Protein AF-A0A8T4QM51-F1 (afdb_monomer_lite)

Sequence (136 aa):
MVSYLRKAVSGMAISFIISIAASLVSYLTRIVLARNLTTTEYGLFYAVWTVVIFFLFFRDLGLQEALVKHIAEFKVTDKLQTIKTALVSAFILQIMGSLLLALAFFFLADFLSIHYFKDPRASLLLKIMIFYVIFS

Radius of gyration: 19.65 Å; chains: 1; bounding box: 37×36×51 Å

pLDDT: mean 92.58, std 5.63, range [51.5, 97.62]

Secondary structure (DSSP, 8-state):
---HHHHHHHHHHHHHHHHHHHHHHHHHHHHHHHHHS-HHHHHHHHHHHHHHHHHHHHHSTTHHHHHHHHHHHHHHTT-HHHHHHHHHHHHHHHHHHHHHHHHHHHHHHHHHHHHTS--THHHHHHHHHHHHHHH-

Foldseek 3Di:
DPPPVVVVVVVVVVVVVVVVVVVVVVVVVLVVCVVPDDPLVSVLLVVLVVVLVVLLVVQLVCLVVVLVVVVVVCVVVVNVVVNVVSVVVSVVSSLVSLVVVLVVLLVCLCVCCCPPVVHNVSSVSSNVCSVVSNVD

Structure (mmCIF, N/CA/C/O backbone):
data_AF-A0A8T4QM51-F1
#
_entry.id   AF-A0A8T4QM51-F1
#
loop_
_atom_site.group_PDB
_atom_site.id
_atom_site.type_symbol
_atom_site.label_atom_id
_atom_site.label_alt_id
_atom_site.label_comp_id
_atom_site.label_asym_id
_atom_site.label_entity_id
_atom_site.label_seq_id
_atom_site.pdbx_PDB_ins_code
_atom_site.Cartn_x
_atom_site.Cartn_y
_atom_site.Cartn_z
_atom_site.occupancy
_atom_site.B_iso_or_equiv
_atom_site.auth_seq_id
_atom_site.auth_comp_id
_atom_site.auth_asym_id
_atom_site.auth_atom_id
_atom_site.pdbx_PDB_model_num
ATOM 1 N N . MET A 1 1 ? -20.634 18.034 29.080 1.00 51.50 1 MET A N 1
ATOM 2 C CA . MET A 1 1 ? -20.831 17.234 27.850 1.00 51.50 1 MET A CA 1
ATOM 3 C C . MET A 1 1 ? -19.632 17.439 26.943 1.00 51.50 1 MET A C 1
ATOM 5 O O . MET A 1 1 ? -19.362 18.574 26.572 1.00 51.50 1 MET A O 1
ATOM 9 N N . VAL A 1 2 ? -18.881 16.387 26.614 1.00 60.91 2 VAL A N 1
ATOM 10 C CA . VAL A 1 2 ? -17.880 16.496 25.543 1.00 60.91 2 VAL A CA 1
ATOM 11 C C . VAL A 1 2 ? -18.660 16.698 24.249 1.00 60.91 2 VAL A C 1
ATOM 13 O O . VAL A 1 2 ? -19.473 15.851 23.891 1.00 60.91 2 VAL A O 1
ATOM 16 N N . SER A 1 3 ? -18.473 17.838 23.587 1.00 80.25 3 SER A N 1
ATOM 17 C CA . SER A 1 3 ? -19.128 18.106 22.307 1.00 80.25 3 SER A CA 1
ATOM 18 C C . SER A 1 3 ? -18.682 17.044 21.299 1.00 80.25 3 SER A C 1
ATOM 20 O O . SER A 1 3 ? -17.500 16.982 20.953 1.00 80.25 3 SER A O 1
ATOM 22 N N . TYR A 1 4 ? -19.607 16.184 20.861 1.00 83.00 4 TYR A N 1
ATOM 23 C CA . TYR A 1 4 ? -19.353 15.144 19.856 1.00 83.00 4 TYR A CA 1
ATOM 24 C C . TYR A 1 4 ? -18.707 15.730 18.593 1.00 83.00 4 TYR A C 1
ATOM 26 O O . TYR A 1 4 ? -17.798 15.120 18.031 1.00 83.00 4 TYR A O 1
ATOM 34 N N . LEU A 1 5 ? -19.082 16.967 18.236 1.00 86.44 5 LEU A N 1
ATOM 35 C CA . LEU A 1 5 ? -18.448 17.748 17.175 1.00 86.44 5 LEU A CA 1
ATOM 36 C C . LEU A 1 5 ? -16.949 17.935 17.418 1.00 86.44 5 LEU A C 1
ATOM 38 O O . LEU A 1 5 ? -16.153 17.651 16.533 1.00 86.44 5 LEU A O 1
ATOM 42 N N . ARG A 1 6 ? -16.531 18.342 18.624 1.00 89.06 6 ARG A N 1
ATOM 43 C CA . ARG A 1 6 ? -15.107 18.563 18.933 1.00 89.06 6 ARG A CA 1
ATOM 44 C C . ARG A 1 6 ? -14.285 17.283 18.778 1.00 89.06 6 ARG A C 1
ATOM 46 O O . ARG A 1 6 ? -13.187 17.340 18.237 1.00 89.06 6 ARG A O 1
ATOM 53 N N . LYS A 1 7 ? -14.816 16.140 19.230 1.00 85.19 7 LYS A N 1
ATOM 54 C CA . LYS A 1 7 ? -14.124 14.841 19.155 1.00 85.19 7 LYS A CA 1
ATOM 55 C C . LYS A 1 7 ? -14.027 14.325 17.716 1.00 85.19 7 LYS A C 1
ATOM 57 O O . LYS A 1 7 ? -12.973 13.831 17.318 1.00 85.19 7 LYS A O 1
ATOM 62 N N . ALA A 1 8 ? -15.097 14.478 16.937 1.00 88.44 8 ALA A N 1
ATOM 63 C CA . ALA A 1 8 ? -15.108 14.138 15.517 1.00 88.44 8 ALA A CA 1
ATOM 64 C C . ALA A 1 8 ? -14.128 15.017 14.725 1.00 88.44 8 ALA A C 1
ATOM 66 O O . ALA A 1 8 ? -13.276 14.498 14.007 1.00 88.44 8 ALA A O 1
ATOM 67 N N . VAL A 1 9 ? -14.181 16.337 14.931 1.00 93.50 9 VAL A N 1
ATOM 68 C CA . VAL A 1 9 ? -13.302 17.305 14.260 1.00 93.50 9 VAL A CA 1
ATOM 69 C C . VAL A 1 9 ? -11.837 17.057 14.608 1.00 93.50 9 VAL A C 1
ATOM 71 O O . VAL A 1 9 ? -11.004 17.076 13.710 1.00 93.50 9 VAL A O 1
ATOM 74 N N . SER A 1 10 ? -11.498 16.761 15.869 1.00 89.69 10 SER A N 1
ATOM 75 C CA . SER A 1 10 ? -10.105 16.467 16.233 1.00 89.69 10 SER A CA 1
ATOM 76 C C . SER A 1 10 ? -9.573 15.199 15.563 1.00 89.69 10 SER A C 1
ATOM 78 O O . SER A 1 10 ? -8.435 15.192 15.107 1.00 89.69 10 SER A O 1
ATOM 80 N N . GLY A 1 11 ? -10.389 14.141 15.471 1.00 89.25 11 GLY A N 1
ATOM 81 C CA . GLY A 1 11 ? -9.989 12.905 14.791 1.00 89.25 11 GLY A CA 1
ATOM 82 C C . GLY A 1 11 ? -9.794 13.127 13.293 1.00 89.25 11 GLY A C 1
ATOM 83 O O . GLY A 1 11 ? -8.756 12.773 12.741 1.00 89.25 11 GLY A O 1
ATOM 84 N N . MET A 1 12 ? -10.754 13.805 12.661 1.00 92.81 12 MET A N 1
ATOM 85 C CA . MET A 1 12 ? -10.692 14.160 11.245 1.00 92.81 12 MET A CA 1
ATOM 86 C C . MET A 1 12 ? -9.488 15.052 10.927 1.00 92.81 12 MET A C 1
ATOM 88 O O . MET A 1 12 ? -8.792 14.798 9.949 1.00 92.81 12 MET A O 1
ATOM 92 N N . ALA A 1 13 ? -9.205 16.058 11.759 1.00 95.25 13 ALA A N 1
ATOM 93 C CA . ALA A 1 13 ? -8.065 16.950 11.572 1.00 95.25 13 ALA A CA 1
ATOM 94 C C . ALA A 1 13 ? -6.734 16.185 11.593 1.00 95.25 13 ALA A C 1
ATOM 96 O O . ALA A 1 13 ? -5.880 16.426 10.743 1.00 95.25 13 ALA A O 1
ATOM 97 N N . ILE A 1 14 ? -6.572 15.225 12.511 1.00 95.00 14 ILE A N 1
ATOM 98 C CA . ILE A 1 14 ? -5.369 14.382 12.575 1.00 95.00 14 ILE A CA 1
ATOM 99 C C . ILE A 1 14 ? -5.239 13.539 11.301 1.00 95.00 14 ILE A C 1
ATOM 101 O O . ILE A 1 14 ? -4.193 13.577 10.653 1.00 95.00 14 ILE A O 1
ATOM 105 N N . SER A 1 15 ? -6.297 12.828 10.898 1.00 94.25 15 SER A N 1
ATOM 106 C CA . SER A 1 15 ? -6.290 12.025 9.666 1.00 94.25 15 SER A CA 1
ATOM 107 C C . SER A 1 15 ? -6.003 12.873 8.425 1.00 94.25 15 SER A C 1
ATOM 109 O O . SER A 1 15 ? -5.264 12.444 7.538 1.00 94.25 15 SER A O 1
ATOM 111 N N . PHE A 1 16 ? -6.535 14.094 8.374 1.00 96.25 16 PHE A N 1
ATOM 112 C CA . PHE A 1 16 ? -6.322 15.026 7.273 1.00 96.25 16 PHE A CA 1
ATOM 113 C C . PHE A 1 16 ? -4.869 15.508 7.196 1.00 96.25 16 PHE A C 1
ATOM 115 O O . PHE A 1 16 ? -4.263 15.448 6.128 1.00 96.25 16 PHE A O 1
ATOM 122 N N . ILE A 1 17 ? -4.272 15.906 8.325 1.00 97.38 17 ILE A N 1
ATOM 123 C CA . ILE A 1 17 ? -2.864 16.331 8.385 1.00 97.38 17 ILE A CA 1
ATOM 124 C C . ILE A 1 17 ? -1.935 15.186 7.965 1.00 97.38 17 ILE A C 1
ATOM 126 O O . ILE A 1 17 ? -1.028 15.397 7.160 1.00 97.38 17 ILE A O 1
ATOM 130 N N . ILE A 1 18 ? -2.186 13.967 8.454 1.00 96.88 18 ILE A N 1
ATOM 131 C CA . ILE A 1 18 ? -1.413 12.779 8.064 1.00 96.88 18 ILE A CA 1
ATOM 132 C C . ILE A 1 18 ? -1.559 12.512 6.560 1.00 96.88 18 ILE A C 1
ATOM 134 O O . ILE A 1 18 ? -0.567 12.228 5.892 1.00 96.88 18 ILE A O 1
ATOM 138 N N . SER A 1 19 ? -2.764 12.662 6.003 1.00 96.62 19 SER A N 1
ATOM 139 C CA . SER A 1 19 ? -3.017 12.462 4.569 1.00 96.62 19 SER A CA 1
ATOM 140 C C . SER A 1 19 ? -2.304 13.499 3.698 1.00 96.62 19 SER A C 1
ATOM 142 O O . SER A 1 19 ? -1.751 13.150 2.654 1.00 96.62 19 SER A O 1
ATOM 144 N N . ILE A 1 20 ? -2.258 14.764 4.133 1.00 97.50 20 ILE A N 1
ATOM 145 C CA . ILE A 1 20 ? -1.472 15.812 3.465 1.00 97.50 20 ILE A CA 1
ATOM 146 C C . ILE A 1 20 ? 0.014 15.462 3.513 1.00 97.50 20 ILE A C 1
ATOM 148 O O . ILE A 1 20 ? 0.676 15.493 2.478 1.00 97.50 20 ILE A O 1
ATOM 152 N N . ALA A 1 21 ? 0.536 15.089 4.683 1.00 97.44 21 ALA A N 1
ATOM 153 C CA . ALA A 1 21 ? 1.938 14.712 4.831 1.00 97.44 21 ALA A CA 1
ATOM 154 C C . ALA A 1 21 ? 2.300 13.518 3.928 1.00 97.44 21 ALA A C 1
ATOM 156 O O . ALA A 1 21 ? 3.286 13.579 3.194 1.00 97.44 21 ALA A O 1
ATOM 157 N N . ALA A 1 22 ? 1.464 12.477 3.898 1.00 96.06 22 ALA A N 1
ATOM 158 C CA . ALA A 1 22 ? 1.639 11.326 3.015 1.00 96.06 22 ALA A CA 1
ATOM 159 C C . ALA A 1 22 ? 1.594 11.720 1.528 1.00 96.06 22 ALA A C 1
ATOM 161 O O . ALA A 1 22 ? 2.410 11.249 0.734 1.00 96.06 22 ALA A O 1
ATOM 162 N N . SER A 1 23 ? 0.686 12.624 1.149 1.00 96.19 23 SER A N 1
ATOM 163 C CA . SER A 1 23 ? 0.576 13.131 -0.224 1.00 96.19 23 SER A CA 1
ATOM 164 C C . SER A 1 23 ? 1.811 13.931 -0.642 1.00 96.19 23 SER A C 1
ATOM 166 O O . SER A 1 23 ? 2.295 13.766 -1.761 1.00 96.19 23 SER A O 1
ATOM 168 N N . LEU A 1 24 ? 2.361 14.749 0.260 1.00 97.62 24 LE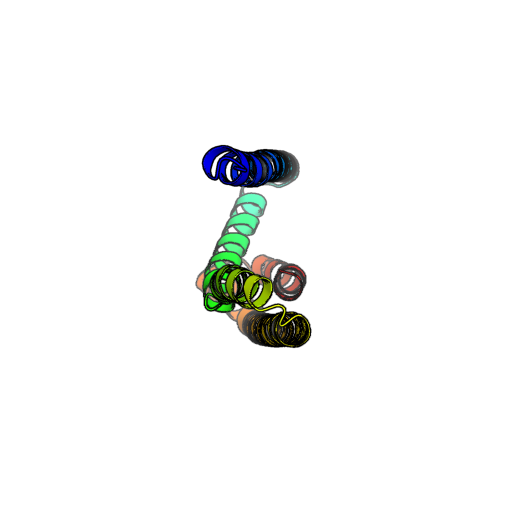U A N 1
ATOM 169 C CA . LEU A 1 24 ? 3.603 15.487 0.025 1.00 97.62 24 LEU A CA 1
ATOM 170 C C . LEU A 1 24 ? 4.782 14.534 -0.178 1.00 97.62 24 LEU A C 1
ATOM 172 O O . LEU A 1 24 ? 5.513 14.680 -1.155 1.00 97.62 24 LEU A O 1
ATOM 176 N N . VAL A 1 25 ? 4.937 13.529 0.690 1.00 97.00 25 VAL A N 1
ATOM 177 C CA . VAL A 1 25 ? 5.990 12.510 0.547 1.00 97.00 25 VAL A CA 1
ATOM 178 C C . VAL A 1 25 ? 5.840 11.767 -0.780 1.00 97.00 25 VAL A C 1
ATOM 180 O O . VAL A 1 25 ? 6.804 11.676 -1.535 1.00 97.00 25 VAL A O 1
ATOM 183 N N . SER A 1 26 ? 4.626 11.318 -1.112 1.00 94.50 26 SER A N 1
ATOM 184 C CA . SER A 1 26 ? 4.329 10.650 -2.383 1.00 94.50 26 SER A CA 1
ATOM 185 C C . SER A 1 26 ? 4.728 11.513 -3.581 1.00 94.50 26 SER A C 1
ATOM 187 O O . SER A 1 26 ? 5.415 11.039 -4.487 1.00 94.50 26 SER A O 1
ATOM 189 N N . TYR A 1 27 ? 4.376 12.802 -3.564 1.00 96.56 27 TYR A N 1
ATOM 190 C CA . TYR A 1 27 ? 4.723 13.740 -4.629 1.00 96.56 27 TYR A CA 1
ATOM 191 C C . TYR A 1 27 ? 6.235 13.966 -4.753 1.00 96.56 27 TYR A C 1
ATOM 193 O O . TYR A 1 27 ? 6.768 13.956 -5.864 1.00 96.56 27 TYR A O 1
ATOM 201 N N . LEU A 1 28 ? 6.948 14.098 -3.631 1.00 97.50 28 LEU A N 1
ATOM 202 C CA . LEU A 1 28 ? 8.408 14.194 -3.628 1.00 97.50 28 LEU A CA 1
ATOM 203 C C . LEU A 1 28 ? 9.054 12.936 -4.216 1.00 97.50 28 LEU A C 1
ATOM 205 O O . LEU A 1 28 ? 9.950 13.054 -5.051 1.00 97.50 28 LEU A O 1
ATOM 209 N N . THR A 1 29 ? 8.562 11.743 -3.868 1.00 94.88 29 THR A N 1
ATOM 210 C CA . THR A 1 29 ? 9.012 10.490 -4.486 1.00 94.88 29 THR A CA 1
ATOM 211 C C . THR A 1 29 ? 8.790 10.513 -5.998 1.00 94.88 29 THR A C 1
ATOM 213 O O . THR A 1 29 ? 9.695 10.142 -6.744 1.00 94.88 29 THR A O 1
ATOM 216 N N . ARG A 1 30 ? 7.644 11.023 -6.481 1.00 94.81 30 ARG A N 1
ATOM 217 C CA . ARG A 1 30 ? 7.403 11.164 -7.930 1.00 94.81 30 ARG A CA 1
ATOM 218 C C . ARG A 1 30 ? 8.429 12.073 -8.597 1.00 94.81 30 ARG A C 1
ATOM 220 O O . ARG A 1 30 ? 8.943 11.712 -9.650 1.00 94.81 30 ARG A O 1
ATOM 227 N N . ILE A 1 31 ? 8.754 13.213 -7.982 1.00 96.50 31 ILE A N 1
ATOM 228 C CA . ILE A 1 31 ? 9.765 14.146 -8.503 1.00 96.50 31 ILE A CA 1
ATOM 229 C C . ILE A 1 31 ? 11.138 13.478 -8.568 1.00 96.50 31 ILE A C 1
ATOM 231 O O . ILE A 1 31 ? 11.825 13.596 -9.581 1.00 96.50 31 ILE A O 1
ATOM 235 N N . VAL A 1 32 ? 11.543 12.779 -7.505 1.00 96.88 32 VAL A N 1
ATOM 236 C CA . VAL A 1 32 ? 12.830 12.073 -7.466 1.00 96.88 32 VAL A CA 1
ATOM 237 C C . VAL A 1 32 ? 12.888 11.030 -8.579 1.00 96.88 32 VAL A C 1
ATOM 239 O O . VAL A 1 32 ? 13.846 11.025 -9.347 1.00 96.88 32 VAL A O 1
ATOM 242 N N . LEU A 1 33 ? 11.853 10.204 -8.736 1.00 95.25 33 LEU A N 1
ATOM 243 C CA . LEU A 1 33 ? 11.807 9.199 -9.800 1.00 95.25 33 LEU A CA 1
ATOM 244 C C . LEU A 1 33 ? 11.827 9.838 -11.194 1.00 95.25 33 LEU A C 1
ATOM 246 O O . LEU A 1 33 ? 12.607 9.415 -12.039 1.00 95.25 33 LEU A O 1
ATOM 250 N N . ALA A 1 34 ? 11.037 10.888 -11.425 1.00 95.62 34 ALA A N 1
ATOM 251 C CA . ALA A 1 34 ? 10.952 11.558 -12.723 1.00 95.62 34 ALA A CA 1
ATOM 252 C C . ALA A 1 34 ? 12.264 12.239 -13.144 1.00 95.62 34 ALA A C 1
ATOM 254 O O . ALA A 1 34 ? 12.512 12.404 -14.333 1.00 95.62 34 ALA A O 1
ATOM 255 N N . ARG A 1 35 ? 13.095 12.656 -12.180 1.00 95.75 35 ARG A N 1
ATOM 256 C CA . ARG A 1 35 ? 14.399 13.281 -12.450 1.00 95.75 35 ARG A CA 1
ATOM 257 C C . ARG A 1 35 ? 15.528 12.278 -12.665 1.00 95.75 35 ARG A C 1
ATOM 259 O O . ARG A 1 35 ? 16.497 12.622 -13.330 1.00 95.75 35 ARG A O 1
ATOM 266 N N . ASN A 1 36 ? 15.436 11.090 -12.068 1.00 95.94 36 ASN A N 1
ATOM 267 C CA . ASN A 1 36 ? 16.512 10.095 -12.102 1.00 95.94 36 ASN A CA 1
ATOM 268 C C . ASN A 1 36 ? 16.284 8.988 -13.138 1.00 95.94 36 ASN A C 1
ATOM 270 O O . ASN A 1 36 ? 17.242 8.335 -13.535 1.00 95.94 36 ASN A O 1
ATOM 274 N N . LEU A 1 37 ? 15.039 8.760 -13.559 1.00 95.19 37 LEU A N 1
ATOM 275 C CA . LEU A 1 37 ? 14.688 7.735 -14.537 1.00 95.19 37 LEU A CA 1
ATOM 276 C C . LEU A 1 37 ? 14.489 8.339 -15.924 1.00 95.19 37 LEU A C 1
ATOM 278 O O . LEU A 1 37 ? 14.027 9.472 -16.073 1.00 95.19 37 LEU A O 1
ATOM 282 N N . THR A 1 38 ? 14.767 7.544 -16.954 1.00 95.81 38 THR A N 1
ATOM 283 C CA . THR A 1 38 ? 14.332 7.874 -18.314 1.00 95.81 38 THR A CA 1
ATOM 284 C C . THR A 1 38 ? 12.804 7.842 -18.414 1.00 95.81 38 THR A C 1
ATOM 286 O O . THR A 1 38 ? 12.115 7.213 -17.607 1.00 95.81 38 THR A O 1
ATOM 289 N N . THR A 1 39 ? 12.244 8.483 -19.442 1.00 94.12 39 THR A N 1
ATOM 290 C CA . THR A 1 39 ? 10.791 8.488 -19.691 1.00 94.12 39 THR A CA 1
ATOM 291 C C . THR A 1 39 ? 10.213 7.074 -19.790 1.00 94.12 39 THR A C 1
ATOM 293 O O . THR A 1 39 ? 9.150 6.800 -19.233 1.00 94.12 39 THR A O 1
ATOM 296 N N . THR A 1 40 ? 10.938 6.160 -20.438 1.00 94.12 40 THR A N 1
ATOM 297 C CA . THR A 1 40 ? 10.547 4.754 -20.581 1.00 94.12 40 THR A CA 1
ATOM 298 C C . THR A 1 40 ? 10.563 4.012 -19.245 1.00 94.12 40 THR A C 1
ATOM 300 O O . THR A 1 40 ? 9.621 3.289 -18.938 1.00 94.12 40 THR A O 1
ATOM 303 N N . GLU A 1 41 ? 11.600 4.194 -18.425 1.00 94.62 41 GLU A N 1
ATOM 304 C CA . GLU A 1 41 ? 11.703 3.537 -17.113 1.00 94.62 41 GLU A CA 1
ATOM 305 C C . GLU A 1 41 ? 10.673 4.072 -16.121 1.00 94.62 41 GLU A C 1
ATOM 307 O O . GLU A 1 41 ? 10.063 3.298 -15.385 1.00 94.62 41 GLU A O 1
ATOM 312 N N . TYR A 1 42 ? 10.430 5.383 -16.134 1.00 96.00 42 TYR A N 1
ATOM 313 C CA . TYR A 1 42 ? 9.385 6.004 -15.330 1.00 96.00 42 TYR A CA 1
ATOM 314 C C . TYR A 1 42 ? 7.999 5.478 -15.729 1.00 96.00 42 TYR A C 1
ATOM 316 O O . TYR A 1 42 ? 7.207 5.095 -14.867 1.00 96.00 42 TYR A O 1
ATOM 324 N N . GLY A 1 43 ? 7.718 5.402 -17.034 1.00 95.44 43 GLY A N 1
ATOM 325 C CA . GLY A 1 43 ? 6.472 4.837 -17.554 1.00 95.44 43 GLY A CA 1
ATOM 326 C C . GLY A 1 43 ? 6.282 3.377 -17.146 1.00 95.44 43 GLY A C 1
ATOM 327 O O . GLY A 1 43 ? 5.214 3.009 -16.655 1.00 95.44 43 GLY A O 1
ATOM 328 N N . LEU A 1 44 ? 7.334 2.564 -17.271 1.00 96.25 44 LEU A N 1
ATOM 329 C CA . LEU A 1 44 ? 7.311 1.164 -16.860 1.00 96.25 44 LEU A CA 1
ATOM 330 C C . LEU A 1 44 ? 7.079 1.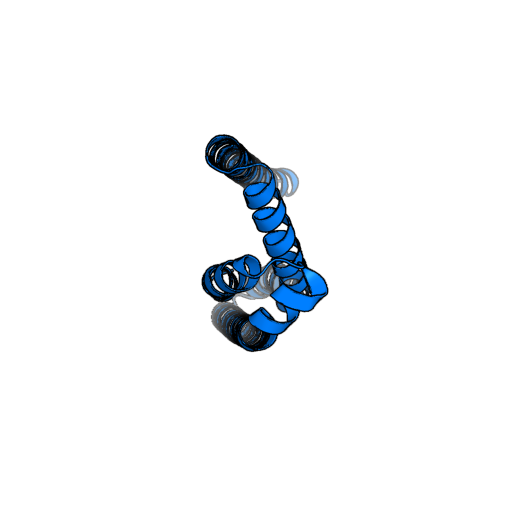014 -15.352 1.00 96.25 44 LEU A C 1
ATOM 332 O O . LEU A 1 44 ? 6.271 0.181 -14.940 1.00 96.25 44 LEU A O 1
ATOM 336 N N . PHE A 1 45 ? 7.736 1.847 -14.538 1.00 96.50 45 PHE A N 1
ATOM 337 C CA . PHE A 1 45 ? 7.566 1.839 -13.088 1.00 96.50 45 PHE A CA 1
ATOM 338 C C . PHE A 1 45 ? 6.109 2.043 -12.691 1.00 96.50 45 PHE A C 1
ATOM 340 O O . PHE A 1 45 ? 5.547 1.231 -11.957 1.00 96.50 45 PHE A O 1
ATOM 347 N N . TYR A 1 46 ? 5.480 3.097 -13.214 1.00 96.00 46 TYR A N 1
ATOM 348 C CA . TYR A 1 46 ? 4.088 3.390 -12.891 1.00 96.00 46 TYR A CA 1
ATOM 349 C C . TYR A 1 46 ? 3.114 2.383 -13.496 1.00 96.00 46 TYR A C 1
ATOM 351 O O . TYR A 1 46 ? 2.118 2.071 -12.852 1.00 96.00 46 TYR A O 1
ATOM 359 N N . ALA A 1 47 ? 3.404 1.819 -14.671 1.00 96.25 47 ALA A N 1
ATOM 360 C CA . ALA A 1 47 ? 2.582 0.756 -15.240 1.00 96.25 47 ALA A CA 1
ATOM 361 C C . ALA A 1 47 ? 2.540 -0.471 -14.316 1.00 96.25 47 ALA A C 1
ATOM 363 O O . ALA A 1 47 ? 1.458 -0.975 -14.004 1.00 96.25 47 ALA A O 1
ATOM 364 N N . VAL A 1 48 ? 3.703 -0.927 -13.839 1.00 96.31 48 VAL A N 1
ATOM 365 C CA . VAL A 1 48 ? 3.790 -2.052 -12.898 1.00 96.31 48 VAL A CA 1
ATOM 366 C C . VAL A 1 48 ? 3.142 -1.694 -11.560 1.00 96.31 48 VAL A C 1
ATOM 368 O O . VAL A 1 48 ? 2.313 -2.453 -11.061 1.00 96.31 48 VAL A O 1
ATOM 371 N N . TRP A 1 49 ? 3.448 -0.513 -11.018 1.00 95.50 49 TRP A N 1
ATOM 372 C CA . TRP A 1 49 ? 2.865 -0.004 -9.774 1.00 95.50 49 TRP A CA 1
ATOM 373 C C . TRP A 1 49 ? 1.333 0.017 -9.809 1.00 95.50 49 TRP A C 1
ATOM 375 O O . TRP A 1 49 ? 0.684 -0.425 -8.863 1.00 95.50 49 TRP A O 1
ATOM 385 N N . THR A 1 50 ? 0.740 0.476 -10.914 1.00 95.19 50 THR A N 1
ATOM 386 C CA . THR A 1 50 ? -0.715 0.513 -11.088 1.00 95.19 50 THR A CA 1
ATOM 387 C C . THR A 1 50 ? -1.326 -0.884 -11.072 1.00 95.19 50 THR A C 1
ATOM 389 O O . THR A 1 50 ? -2.351 -1.074 -10.421 1.00 95.19 50 THR A O 1
ATOM 392 N N . VAL A 1 51 ? -0.703 -1.870 -11.730 1.00 94.75 51 VAL A N 1
ATOM 393 C CA . VAL A 1 51 ? -1.175 -3.264 -11.677 1.00 94.75 51 VAL A CA 1
ATOM 394 C C . VAL A 1 51 ? -1.105 -3.801 -10.250 1.00 94.75 51 VAL A C 1
ATOM 396 O O . VAL A 1 51 ? -2.081 -4.363 -9.764 1.00 94.75 51 VAL A O 1
ATOM 399 N N . VAL A 1 52 ? 0.008 -3.581 -9.548 1.00 94.62 52 VAL A N 1
ATOM 400 C CA . VAL A 1 52 ? 0.173 -4.040 -8.162 1.00 94.62 52 VAL A CA 1
ATOM 401 C C . VAL A 1 52 ? -0.889 -3.429 -7.242 1.00 94.62 52 VAL A C 1
ATOM 403 O O . VAL A 1 52 ? -1.589 -4.170 -6.553 1.00 94.62 52 VAL A O 1
ATOM 406 N N . ILE A 1 53 ? -1.080 -2.105 -7.271 1.00 93.00 53 ILE A N 1
ATOM 407 C CA . ILE A 1 53 ? -2.092 -1.425 -6.444 1.00 93.00 53 ILE A CA 1
ATOM 408 C C . ILE A 1 53 ? -3.507 -1.905 -6.761 1.00 93.00 53 ILE A C 1
ATOM 410 O O . ILE A 1 53 ? -4.304 -2.100 -5.844 1.00 93.00 53 ILE A O 1
ATOM 414 N N . PHE A 1 54 ? -3.828 -2.097 -8.041 1.00 93.06 54 PHE A N 1
ATOM 415 C CA . PHE A 1 54 ? -5.150 -2.567 -8.443 1.00 93.06 54 PHE A CA 1
ATOM 416 C C . PHE A 1 54 ? -5.501 -3.898 -7.768 1.00 93.06 54 PHE A C 1
ATOM 418 O O . PHE A 1 54 ? -6.608 -4.066 -7.264 1.00 93.06 54 PHE A O 1
ATOM 425 N N . PHE A 1 55 ? -4.542 -4.820 -7.692 1.00 92.25 55 PHE A N 1
ATOM 426 C CA . PHE A 1 55 ? -4.735 -6.105 -7.028 1.00 92.25 55 PHE A CA 1
ATOM 427 C C . PHE A 1 55 ? -4.721 -6.011 -5.494 1.00 92.25 55 PHE A C 1
ATOM 429 O O . PHE A 1 55 ? -5.470 -6.739 -4.841 1.00 92.25 55 PHE A O 1
ATOM 436 N N . LEU A 1 56 ? -3.953 -5.085 -4.909 1.00 90.06 56 LEU A N 1
ATOM 437 C CA . LEU A 1 56 ? -3.971 -4.837 -3.460 1.00 90.06 56 LEU A CA 1
ATOM 438 C C . LEU A 1 56 ? -5.347 -4.392 -2.947 1.00 90.06 56 LEU A C 1
ATOM 440 O O . LEU A 1 56 ? -5.725 -4.760 -1.838 1.00 90.06 56 LEU A O 1
ATOM 444 N N . PHE A 1 57 ? -6.138 -3.689 -3.763 1.00 86.12 57 PHE A N 1
ATOM 445 C CA . PHE A 1 57 ? -7.509 -3.317 -3.398 1.00 86.12 57 PHE A CA 1
ATOM 446 C C . PHE A 1 57 ? -8.384 -4.536 -3.047 1.00 86.12 57 PHE A C 1
ATOM 448 O O . PHE A 1 57 ? -9.179 -4.488 -2.110 1.00 86.12 57 PHE A O 1
ATOM 455 N N . PHE A 1 58 ? -8.211 -5.657 -3.756 1.00 85.56 58 PHE A N 1
ATOM 456 C CA . PHE A 1 58 ? -8.967 -6.889 -3.500 1.00 85.56 58 PHE A CA 1
ATOM 457 C C . PHE A 1 58 ? -8.444 -7.676 -2.299 1.00 85.56 58 PHE A C 1
ATOM 459 O O . PHE A 1 58 ? -9.189 -8.452 -1.705 1.00 85.56 58 PHE A O 1
ATOM 466 N N . ARG A 1 59 ? -7.176 -7.481 -1.929 1.00 88.38 59 ARG A N 1
ATOM 467 C CA . ARG A 1 59 ? -6.543 -8.187 -0.814 1.00 88.38 59 ARG A CA 1
ATOM 468 C C . ARG A 1 59 ? -7.128 -7.779 0.539 1.00 88.38 59 ARG A C 1
ATOM 470 O O . ARG A 1 59 ? -7.281 -8.627 1.412 1.00 88.38 59 ARG A O 1
ATOM 477 N N . ASP A 1 60 ? -7.451 -6.500 0.719 1.00 82.44 60 ASP A N 1
ATOM 478 C CA . ASP A 1 60 ? -7.907 -5.989 2.018 1.00 82.44 60 ASP A CA 1
ATOM 479 C C . ASP A 1 60 ? -9.284 -6.508 2.439 1.00 82.44 60 ASP A C 1
ATOM 481 O O . ASP A 1 60 ? -9.585 -6.503 3.633 1.00 82.44 60 ASP A O 1
ATOM 485 N N . LEU A 1 61 ? -10.122 -6.952 1.490 1.00 84.25 61 LEU A N 1
ATOM 486 C CA . LEU A 1 61 ? -11.452 -7.539 1.735 1.00 84.25 61 LEU A CA 1
ATOM 487 C C . LEU A 1 61 ? -12.355 -6.713 2.684 1.00 84.25 61 LEU A C 1
ATOM 489 O O . LEU A 1 61 ? -13.256 -7.252 3.322 1.00 84.25 61 LEU A O 1
ATOM 493 N N . GLY A 1 62 ? -12.113 -5.403 2.814 1.00 87.62 62 GLY A N 1
ATOM 494 C CA . GLY A 1 62 ? -12.833 -4.521 3.741 1.00 87.62 62 GLY A CA 1
ATOM 495 C C . GLY A 1 62 ? -12.500 -4.718 5.230 1.00 87.62 62 GLY A C 1
ATOM 496 O O . GLY A 1 62 ? -13.189 -4.160 6.086 1.00 87.62 62 GLY A O 1
ATOM 497 N N . LEU A 1 63 ? -11.446 -5.475 5.564 1.00 90.94 63 LEU A N 1
ATOM 498 C CA . LEU A 1 63 ? -11.049 -5.770 6.947 1.00 90.94 63 LEU A CA 1
ATOM 499 C C . LEU A 1 63 ? -10.729 -4.504 7.752 1.00 90.94 63 LEU A C 1
ATOM 501 O O . LEU A 1 63 ? -11.042 -4.440 8.940 1.00 90.94 63 LEU A O 1
ATOM 505 N N . GLN A 1 64 ? -10.149 -3.486 7.113 1.00 89.44 64 GLN A N 1
ATOM 506 C CA . GLN A 1 64 ? -9.829 -2.217 7.768 1.00 89.44 64 GLN A CA 1
ATOM 507 C C . GLN A 1 64 ? -11.090 -1.505 8.283 1.00 89.44 64 GLN A C 1
ATOM 509 O O . GLN A 1 64 ? -11.149 -1.130 9.454 1.00 89.44 64 GLN A O 1
ATOM 514 N N . GLU A 1 65 ? -12.123 -1.380 7.449 1.00 91.56 65 GLU A N 1
ATOM 515 C CA . GLU A 1 65 ? -13.392 -0.747 7.833 1.00 91.56 65 GLU A CA 1
ATOM 516 C C . GLU A 1 65 ? -14.136 -1.566 8.897 1.00 91.56 65 GLU A C 1
ATOM 518 O O . GLU A 1 65 ? -14.670 -1.017 9.868 1.00 91.56 65 GLU A O 1
ATOM 523 N N . ALA A 1 66 ? -14.106 -2.899 8.773 1.00 92.94 66 ALA A N 1
ATOM 524 C CA . ALA A 1 66 ? -14.676 -3.801 9.770 1.00 92.94 66 ALA A CA 1
ATOM 525 C C . ALA A 1 66 ? -14.003 -3.635 11.144 1.00 92.94 66 ALA A C 1
ATOM 527 O O . ALA A 1 66 ? -14.691 -3.562 12.165 1.00 92.94 66 ALA A O 1
ATOM 528 N N . LEU A 1 67 ? -12.669 -3.517 11.181 1.00 94.56 67 LEU A N 1
ATOM 529 C CA . LEU A 1 67 ? -11.923 -3.260 12.412 1.00 94.56 67 LEU A CA 1
ATOM 530 C C . LEU A 1 67 ? -12.294 -1.912 13.032 1.00 94.56 67 LEU A C 1
ATOM 532 O O . LEU A 1 67 ? -12.556 -1.866 14.232 1.00 94.56 67 LEU A O 1
ATOM 536 N N . VAL A 1 68 ? -12.358 -0.825 12.255 1.00 93.19 68 VAL A N 1
ATOM 537 C CA . VAL A 1 68 ? -12.710 0.509 12.780 1.00 93.19 68 VAL A CA 1
ATOM 538 C C . VAL A 1 68 ? -14.063 0.475 13.495 1.00 93.19 68 VAL A C 1
ATOM 540 O O . VAL A 1 68 ? -14.177 0.954 14.628 1.00 93.19 68 VAL A O 1
ATOM 543 N N . LYS A 1 69 ? -15.069 -0.153 12.875 1.00 92.94 69 LYS A N 1
ATOM 544 C CA . LYS A 1 69 ? -16.403 -0.315 13.463 1.00 92.94 69 LYS A CA 1
ATOM 545 C C . LYS A 1 69 ? -16.376 -1.189 14.721 1.00 92.94 69 LYS A C 1
ATOM 547 O O . LYS A 1 69 ? -16.806 -0.748 15.787 1.00 92.94 69 LYS A O 1
ATOM 552 N N . HIS A 1 70 ? -15.864 -2.414 14.619 1.00 92.00 70 HIS A N 1
ATOM 553 C CA . HIS A 1 70 ? -15.945 -3.381 15.715 1.00 92.00 70 HIS A CA 1
ATOM 554 C C . HIS A 1 70 ? -15.067 -3.007 16.910 1.00 92.00 70 HIS A C 1
ATOM 556 O O . HIS A 1 70 ? -15.451 -3.247 18.052 1.00 92.00 70 HIS A O 1
ATOM 562 N N . ILE A 1 71 ? -13.923 -2.354 16.694 1.00 93.75 71 ILE A N 1
ATOM 563 C CA . ILE A 1 71 ? -13.105 -1.825 17.792 1.00 93.75 71 ILE A CA 1
ATOM 564 C C . ILE A 1 71 ? -13.875 -0.743 18.552 1.00 93.75 71 ILE A C 1
ATOM 566 O O . ILE A 1 71 ? -13.852 -0.739 19.784 1.00 93.75 71 ILE A O 1
ATOM 570 N N . ALA A 1 72 ? -14.570 0.159 17.849 1.00 90.94 72 ALA A N 1
ATOM 571 C CA . ALA A 1 72 ? -15.391 1.180 18.493 1.00 90.94 72 ALA A CA 1
ATOM 572 C C . ALA A 1 72 ? -16.528 0.554 19.322 1.00 90.94 72 ALA A C 1
ATOM 574 O O . ALA A 1 72 ? -16.721 0.950 20.471 1.00 90.94 72 ALA A O 1
ATOM 575 N N . GLU A 1 73 ? -17.218 -0.457 18.783 1.00 91.12 73 GLU A N 1
ATOM 576 C CA . GLU A 1 73 ? -18.274 -1.205 19.482 1.00 91.12 73 GLU A CA 1
ATOM 577 C C . GLU A 1 73 ? -17.738 -1.937 20.725 1.00 91.12 73 GLU A C 1
ATOM 579 O O . GLU A 1 73 ? -18.248 -1.756 21.834 1.00 91.12 73 GLU A O 1
ATOM 584 N N . PHE A 1 74 ? -16.663 -2.719 20.580 1.00 91.06 74 PHE A N 1
ATOM 585 C CA . PHE A 1 74 ? -16.107 -3.511 21.679 1.00 91.06 74 PHE A CA 1
ATOM 586 C C . PHE A 1 74 ? -15.509 -2.655 22.790 1.00 91.06 74 PHE A C 1
ATOM 588 O O . PHE A 1 74 ? -15.580 -3.048 23.958 1.00 91.06 74 PHE A O 1
ATOM 595 N N . LYS A 1 75 ? -14.982 -1.474 22.447 1.00 90.75 75 LYS A N 1
ATOM 596 C CA . LYS A 1 75 ? -14.449 -0.513 23.415 1.00 90.75 75 LYS A CA 1
ATOM 597 C C . LYS A 1 75 ? -15.531 0.048 24.336 1.00 90.75 75 LYS A C 1
ATOM 599 O O . LYS A 1 75 ? -15.241 0.310 25.496 1.00 90.75 75 LYS A O 1
ATOM 604 N N . VAL A 1 76 ? -16.764 0.215 23.852 1.00 91.25 76 VAL A N 1
ATOM 605 C CA . VAL A 1 76 ? -17.893 0.652 24.696 1.00 91.25 76 VAL A CA 1
ATOM 606 C C . VAL A 1 76 ? -18.330 -0.462 25.652 1.00 91.25 76 VAL A C 1
ATOM 608 O O . VAL A 1 76 ? -18.735 -0.181 26.773 1.00 91.25 76 VAL A O 1
ATOM 611 N N . THR A 1 77 ? -18.205 -1.725 25.236 1.00 89.31 77 THR A N 1
ATOM 612 C CA . THR A 1 77 ? -18.568 -2.902 26.050 1.00 89.31 77 THR A CA 1
ATOM 613 C C . THR A 1 77 ? -17.435 -3.451 26.933 1.00 89.31 77 THR A C 1
ATOM 615 O O . THR A 1 77 ? -17.586 -4.531 27.493 1.00 89.31 77 THR A O 1
ATOM 618 N N . ASP A 1 78 ? -16.298 -2.750 27.016 1.00 86.88 78 ASP A N 1
ATOM 619 C CA . ASP A 1 78 ? -15.084 -3.126 27.768 1.00 86.88 78 ASP A CA 1
ATOM 620 C C . ASP A 1 78 ? -14.491 -4.515 27.422 1.00 86.88 78 ASP A C 1
ATOM 622 O O . ASP A 1 78 ? -13.818 -5.175 28.214 1.00 86.88 78 ASP A O 1
ATOM 626 N N . LYS A 1 79 ? -14.704 -4.983 26.184 1.00 89.56 79 LYS A N 1
ATOM 627 C CA . LYS A 1 79 ? -14.242 -6.299 25.701 1.00 89.56 79 LYS A CA 1
ATOM 628 C C . LYS A 1 79 ? -12.850 -6.226 25.069 1.00 89.56 79 LYS A C 1
ATOM 630 O O . LYS A 1 79 ? -12.665 -6.531 23.889 1.00 89.56 79 LYS A O 1
ATOM 635 N N . LEU A 1 80 ? -11.844 -5.838 25.853 1.00 88.19 80 LEU A N 1
ATOM 636 C CA . LEU A 1 80 ? -10.473 -5.631 25.352 1.00 88.19 80 LEU A CA 1
ATOM 637 C C . LEU A 1 80 ? -9.829 -6.902 24.766 1.00 88.19 80 LEU A C 1
ATOM 639 O O . LEU A 1 80 ? -9.103 -6.828 23.774 1.00 88.19 80 LEU A O 1
ATOM 643 N N . GLN A 1 81 ? -10.132 -8.077 25.327 1.00 91.44 81 GLN A N 1
ATOM 644 C CA . GLN A 1 81 ? -9.678 -9.371 24.794 1.00 91.44 81 GLN A CA 1
ATOM 645 C C . GLN A 1 81 ? -10.184 -9.600 23.360 1.00 91.44 81 GLN A C 1
ATOM 647 O O . GLN A 1 81 ? -9.415 -9.982 22.482 1.00 91.44 81 GLN A O 1
ATOM 652 N N . THR A 1 82 ? -11.456 -9.290 23.088 1.00 91.62 82 THR A N 1
ATOM 653 C CA . THR A 1 82 ? -12.062 -9.446 21.758 1.00 91.62 82 THR A CA 1
ATOM 654 C C . THR A 1 82 ? -11.457 -8.481 20.739 1.00 91.62 82 THR A C 1
ATOM 656 O O . THR A 1 82 ? -11.243 -8.872 19.595 1.00 91.62 82 THR A O 1
ATOM 659 N N . ILE A 1 83 ? -11.102 -7.259 21.154 1.00 92.56 83 ILE A N 1
ATOM 660 C CA . ILE A 1 83 ? -10.365 -6.304 20.308 1.00 92.56 83 ILE A CA 1
ATOM 661 C C . ILE A 1 83 ? -9.020 -6.896 19.879 1.00 92.56 83 ILE A C 1
ATOM 663 O O . ILE A 1 83 ? -8.685 -6.868 18.696 1.00 92.56 83 ILE A O 1
ATOM 667 N N . LYS A 1 84 ? -8.263 -7.467 20.824 1.00 92.69 84 LYS A N 1
ATOM 668 C CA . LYS A 1 84 ? -6.971 -8.096 20.526 1.00 92.69 84 LYS A CA 1
ATOM 669 C C . LYS A 1 84 ? -7.135 -9.256 19.544 1.00 92.69 84 LYS A C 1
ATOM 671 O O . LYS A 1 84 ? -6.398 -9.324 18.566 1.00 92.69 84 LYS A O 1
ATOM 676 N N . THR A 1 85 ? -8.114 -10.132 19.767 1.00 94.19 85 THR A N 1
ATOM 677 C CA . THR A 1 85 ? -8.385 -11.257 18.862 1.00 94.19 85 THR A CA 1
ATOM 678 C C . THR A 1 85 ? -8.802 -10.784 17.472 1.00 94.19 85 THR A C 1
ATOM 680 O O . THR A 1 85 ? -8.326 -11.340 16.486 1.00 94.19 85 THR A O 1
ATOM 683 N N . ALA A 1 86 ? -9.630 -9.739 17.367 1.00 93.75 86 ALA A N 1
ATOM 684 C CA . ALA A 1 86 ? -10.032 -9.164 16.084 1.00 93.75 86 ALA A CA 1
ATOM 685 C C . ALA A 1 86 ? -8.832 -8.588 15.316 1.00 93.75 86 ALA A C 1
ATOM 687 O O . ALA A 1 86 ? -8.663 -8.894 14.138 1.00 93.75 86 ALA A O 1
ATOM 688 N N . LEU A 1 87 ? -7.962 -7.828 15.993 1.00 94.38 87 LEU A N 1
ATOM 689 C CA . LEU A 1 87 ? -6.734 -7.286 15.402 1.00 94.38 87 LEU A CA 1
ATOM 690 C C . LEU A 1 87 ? -5.796 -8.393 14.912 1.00 94.38 87 LEU A C 1
ATOM 692 O O . LEU A 1 87 ? -5.330 -8.338 13.779 1.00 94.38 87 LEU A O 1
ATOM 696 N N . VAL A 1 88 ? -5.551 -9.417 15.736 1.00 94.81 88 VAL A 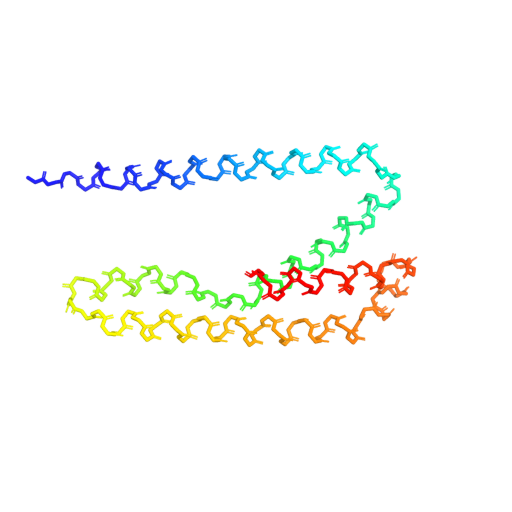N 1
ATOM 697 C CA . VAL A 1 88 ? -4.691 -10.552 15.360 1.00 94.81 88 VAL A CA 1
ATOM 698 C C . VAL A 1 88 ? -5.293 -11.334 14.192 1.00 94.81 88 VAL A C 1
ATOM 700 O O . VAL A 1 88 ? -4.574 -11.686 13.264 1.00 94.81 88 VAL A O 1
ATOM 703 N N . SER A 1 89 ? -6.606 -11.571 14.199 1.00 93.12 89 SER A N 1
ATOM 704 C CA . SER A 1 89 ? -7.281 -12.304 13.121 1.00 93.12 89 SER A CA 1
ATOM 705 C C . SER A 1 89 ? -7.216 -11.541 11.800 1.00 93.12 89 SER A C 1
ATOM 707 O O . SER A 1 89 ? -6.861 -12.118 10.778 1.00 93.12 89 SER A O 1
ATOM 709 N N . ALA A 1 90 ? -7.497 -10.235 11.820 1.00 93.50 90 ALA A N 1
ATOM 710 C CA . ALA A 1 90 ? -7.388 -9.389 10.638 1.00 93.50 90 ALA A CA 1
ATOM 711 C C . ALA A 1 90 ? -5.947 -9.321 10.118 1.00 93.50 90 ALA A C 1
ATOM 713 O O . ALA A 1 90 ? -5.730 -9.426 8.916 1.00 93.50 90 ALA A O 1
ATOM 714 N N . PHE A 1 91 ? -4.964 -9.223 11.016 1.00 92.25 91 PHE A N 1
ATOM 715 C CA . PHE A 1 91 ? -3.551 -9.227 10.651 1.00 92.25 91 PHE A CA 1
ATOM 716 C C . PHE A 1 91 ? -3.119 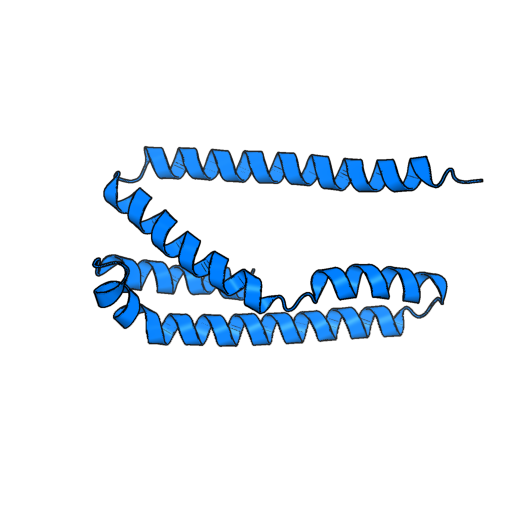-10.547 9.995 1.00 92.25 91 PHE A C 1
ATOM 718 O O . PHE A 1 91 ? -2.450 -10.533 8.965 1.00 92.25 91 PHE A O 1
ATOM 725 N N . ILE A 1 92 ? -3.547 -11.694 10.536 1.00 93.00 92 ILE A N 1
ATOM 726 C CA . ILE A 1 92 ? -3.283 -13.009 9.930 1.00 93.00 92 ILE A CA 1
ATOM 727 C C . ILE A 1 92 ? -3.922 -13.095 8.540 1.00 93.00 92 ILE A C 1
ATOM 729 O O . ILE A 1 92 ? -3.252 -13.498 7.593 1.00 93.00 92 ILE A O 1
ATOM 733 N N . LEU A 1 93 ? -5.185 -12.682 8.395 1.00 92.88 93 LEU A N 1
ATOM 734 C CA . LEU A 1 93 ? -5.874 -12.686 7.101 1.00 92.88 93 LEU A CA 1
ATOM 735 C C . LEU A 1 93 ? -5.188 -11.772 6.079 1.00 92.88 93 LEU A C 1
ATOM 737 O O . LEU A 1 93 ? -5.039 -12.170 4.926 1.00 92.88 93 LEU A O 1
ATOM 741 N N . GLN A 1 94 ? -4.720 -10.593 6.498 1.00 92.31 94 GLN A N 1
ATOM 742 C CA . GLN A 1 94 ? -3.956 -9.682 5.643 1.00 92.31 94 GLN A CA 1
ATOM 743 C C . GLN A 1 94 ? -2.631 -10.301 5.201 1.00 92.31 94 GLN A C 1
ATOM 745 O O . GLN A 1 94 ? -2.354 -10.306 4.007 1.00 92.31 94 GLN A O 1
ATOM 750 N N . ILE A 1 95 ? -1.850 -10.896 6.112 1.00 92.44 95 ILE A N 1
ATOM 751 C CA . ILE A 1 95 ? -0.598 -11.584 5.753 1.00 92.44 95 ILE A CA 1
ATOM 752 C C . ILE A 1 95 ? -0.866 -12.729 4.779 1.00 92.44 95 ILE A C 1
ATOM 754 O O . ILE A 1 95 ? -0.149 -12.874 3.791 1.00 92.44 95 ILE A O 1
ATOM 758 N N . MET A 1 96 ? -1.893 -13.540 5.035 1.00 93.12 96 MET A N 1
ATOM 759 C CA . MET A 1 96 ? -2.261 -14.635 4.141 1.00 93.12 96 MET A CA 1
ATOM 760 C C . MET A 1 96 ? -2.656 -14.105 2.760 1.00 93.12 96 MET A C 1
ATOM 762 O O . MET A 1 96 ? -2.168 -14.617 1.755 1.00 93.12 96 MET A O 1
ATOM 766 N N . GLY A 1 97 ? -3.472 -13.050 2.701 1.00 93.19 97 GLY A N 1
ATOM 767 C CA . GLY A 1 97 ? -3.845 -12.382 1.456 1.00 93.19 97 GLY A CA 1
ATOM 768 C C . GLY A 1 97 ? -2.632 -11.821 0.712 1.00 93.19 97 GLY A C 1
ATOM 769 O O . GLY A 1 97 ? -2.474 -12.079 -0.479 1.00 93.19 97 GLY A O 1
ATOM 770 N N . SER A 1 98 ? -1.742 -11.115 1.413 1.00 93.62 98 SER A N 1
ATOM 771 C CA . SER A 1 98 ? -0.500 -10.571 0.859 1.00 93.62 98 SER A CA 1
ATOM 772 C C . SER A 1 98 ? 0.410 -11.672 0.324 1.00 93.62 98 SER A C 1
ATOM 774 O O . SER A 1 98 ? 0.947 -11.535 -0.770 1.00 93.62 98 SER A O 1
ATOM 776 N N . LEU A 1 99 ? 0.561 -12.785 1.049 1.00 94.38 99 LEU A N 1
ATOM 777 C CA . LEU A 1 99 ? 1.406 -13.903 0.632 1.00 94.38 99 LEU A CA 1
ATOM 778 C C . LEU A 1 99 ? 0.836 -14.621 -0.597 1.00 94.38 99 LEU A C 1
ATOM 780 O O . LEU A 1 99 ? 1.583 -14.948 -1.517 1.00 94.38 99 LEU A O 1
ATOM 784 N N . LEU A 1 100 ? -0.483 -14.826 -0.645 1.00 94.38 100 LEU A N 1
ATOM 785 C CA . LEU A 1 100 ? -1.158 -15.393 -1.815 1.00 94.38 100 LEU A CA 1
ATOM 786 C C . LEU A 1 100 ? -0.976 -14.501 -3.048 1.00 94.38 100 LEU A C 1
ATOM 788 O O . LEU A 1 100 ? -0.639 -14.994 -4.124 1.00 94.38 100 LEU A O 1
ATOM 792 N N . LEU A 1 101 ? -1.141 -13.187 -2.886 1.00 94.56 101 LEU A N 1
ATOM 793 C CA . LEU A 1 101 ? -0.976 -12.216 -3.966 1.00 94.56 101 LEU A CA 1
ATOM 794 C C . LEU A 1 101 ? 0.486 -12.112 -4.428 1.00 94.56 101 LEU A C 1
ATOM 796 O O . LEU A 1 101 ? 0.762 -12.066 -5.625 1.00 94.56 101 LEU A O 1
ATOM 800 N N . ALA A 1 102 ? 1.426 -12.131 -3.483 1.00 95.25 102 ALA A N 1
ATOM 801 C CA . ALA A 1 102 ? 2.862 -12.167 -3.734 1.00 95.25 102 ALA A CA 1
ATOM 802 C C . ALA A 1 102 ? 3.268 -13.403 -4.545 1.00 95.25 102 ALA A C 1
ATOM 804 O O . ALA A 1 102 ? 3.981 -13.276 -5.540 1.00 95.25 102 ALA A O 1
ATOM 805 N N . LEU A 1 103 ? 2.787 -14.589 -4.158 1.00 95.56 103 LEU A N 1
ATOM 806 C CA . LEU A 1 103 ? 3.026 -15.831 -4.895 1.00 95.56 103 LEU A CA 1
ATOM 807 C C . LEU A 1 103 ? 2.427 -15.766 -6.301 1.00 95.56 103 LEU A C 1
ATOM 809 O O . LEU A 1 103 ? 3.103 -16.122 -7.266 1.00 95.56 103 LEU A O 1
ATOM 813 N N . ALA A 1 104 ? 1.197 -15.262 -6.436 1.00 95.00 104 ALA A N 1
ATOM 814 C CA . ALA A 1 104 ? 0.568 -15.077 -7.739 1.00 95.00 104 ALA A CA 1
ATOM 815 C C . ALA A 1 104 ? 1.419 -14.171 -8.641 1.00 95.00 104 ALA A C 1
ATOM 817 O O . ALA A 1 104 ? 1.744 -14.556 -9.763 1.00 95.00 104 ALA A O 1
ATOM 818 N N . PHE A 1 105 ? 1.863 -13.014 -8.142 1.00 95.31 105 PHE A N 1
ATOM 819 C CA . PHE A 1 105 ? 2.745 -12.134 -8.906 1.00 95.31 105 PHE A CA 1
ATOM 820 C C . PHE A 1 105 ? 4.106 -12.753 -9.206 1.00 95.31 105 PHE A C 1
ATOM 822 O O . PHE A 1 105 ? 4.619 -12.525 -10.296 1.00 95.31 105 PHE A O 1
ATOM 829 N N . PHE A 1 106 ? 4.680 -13.552 -8.305 1.00 95.56 106 PHE A N 1
ATOM 830 C CA . PHE A 1 106 ? 5.959 -14.220 -8.548 1.00 95.56 106 PHE A CA 1
ATOM 831 C C . PHE A 1 106 ? 5.892 -15.149 -9.763 1.00 95.56 106 PHE A C 1
ATOM 833 O O . PHE A 1 106 ? 6.740 -15.060 -10.651 1.00 95.56 106 PHE A O 1
ATOM 840 N N . PHE A 1 107 ? 4.863 -15.999 -9.830 1.00 95.81 107 PHE A N 1
ATOM 841 C CA . PHE A 1 107 ? 4.681 -16.934 -10.942 1.00 95.81 107 PHE A CA 1
ATOM 842 C C . PHE A 1 107 ? 4.219 -16.242 -12.229 1.00 95.81 107 PHE A C 1
ATOM 844 O O . PHE A 1 107 ? 4.616 -16.647 -13.319 1.00 95.81 107 PHE A O 1
ATOM 851 N N . LEU A 1 108 ? 3.410 -15.183 -12.124 1.00 95.00 108 LEU A N 1
ATOM 852 C CA . LEU A 1 108 ? 2.927 -14.437 -13.288 1.00 95.00 108 LEU A CA 1
ATOM 853 C C . LEU A 1 108 ? 3.914 -13.368 -13.781 1.00 95.00 108 LEU A C 1
ATOM 855 O O . LEU A 1 108 ? 3.675 -12.799 -14.844 1.00 95.00 108 LEU A O 1
ATOM 859 N N . ALA A 1 109 ? 5.004 -13.080 -13.061 1.00 95.19 109 ALA A N 1
ATOM 860 C CA . ALA A 1 109 ? 5.901 -11.966 -13.378 1.00 95.19 109 ALA A CA 1
ATOM 861 C C . ALA A 1 109 ? 6.461 -12.046 -14.803 1.00 95.19 109 ALA A C 1
ATOM 863 O O . ALA A 1 109 ? 6.376 -11.080 -15.565 1.00 95.19 109 ALA A O 1
ATOM 864 N N . ASP A 1 110 ? 6.991 -13.211 -15.178 1.00 95.00 110 ASP A N 1
ATOM 865 C CA . ASP A 1 110 ? 7.584 -13.420 -16.498 1.00 95.00 110 ASP A CA 1
ATOM 866 C C . ASP A 1 110 ? 6.503 -13.363 -17.597 1.00 95.00 110 ASP A C 1
ATOM 868 O O . ASP A 1 110 ? 6.670 -12.659 -18.595 1.00 95.00 110 ASP A O 1
ATOM 872 N N . PHE A 1 111 ? 5.334 -13.972 -17.363 1.00 95.69 111 PHE A N 1
ATOM 873 C CA . PHE A 1 111 ? 4.188 -13.905 -18.279 1.00 95.69 111 PHE A CA 1
ATOM 874 C C . PHE A 1 111 ? 3.699 -12.466 -18.512 1.00 95.69 111 PHE A C 1
ATOM 876 O O . PHE A 1 111 ? 3.555 -12.025 -19.655 1.00 95.69 111 PHE A O 1
ATOM 883 N N . LEU A 1 112 ? 3.481 -11.704 -17.438 1.00 94.69 112 LEU A N 1
ATOM 884 C CA . LEU A 1 112 ? 3.019 -10.319 -17.511 1.00 94.69 112 LEU A CA 1
ATOM 885 C C . LEU A 1 112 ? 4.049 -9.423 -18.200 1.00 94.69 112 LEU A C 1
ATOM 887 O O . LEU A 1 112 ? 3.670 -8.555 -18.988 1.00 94.69 112 LEU A O 1
ATOM 891 N N . SER A 1 113 ? 5.341 -9.639 -17.943 1.00 95.44 113 SER A N 1
ATOM 892 C CA . SER A 1 113 ? 6.411 -8.847 -18.556 1.00 95.44 113 SER A CA 1
ATOM 893 C C . SER A 1 113 ? 6.418 -8.936 -20.082 1.00 95.44 113 SER A C 1
ATOM 895 O O . SER A 1 113 ? 6.548 -7.916 -20.759 1.00 95.44 113 SER A O 1
ATOM 897 N N . ILE A 1 114 ? 6.188 -10.132 -20.627 1.00 95.19 114 ILE A N 1
ATOM 898 C CA . ILE A 1 114 ? 6.221 -10.380 -22.069 1.00 95.19 114 ILE A CA 1
ATOM 899 C C . ILE A 1 114 ? 4.891 -9.986 -22.721 1.00 95.19 114 ILE A C 1
ATOM 901 O O . ILE A 1 114 ? 4.886 -9.295 -23.739 1.00 95.19 114 ILE A O 1
ATOM 905 N N . HIS A 1 115 ? 3.758 -10.396 -22.143 1.00 94.56 115 HIS A N 1
ATOM 906 C CA . HIS A 1 115 ? 2.458 -10.290 -22.816 1.00 94.56 115 HIS A CA 1
ATOM 907 C C . HIS A 1 115 ? 1.688 -9.004 -22.507 1.00 94.56 115 HIS A C 1
ATOM 909 O O . HIS A 1 115 ? 0.970 -8.506 -23.376 1.00 94.56 115 HIS A O 1
ATOM 915 N N . TYR A 1 116 ? 1.826 -8.461 -21.296 1.00 94.31 116 TYR A N 1
ATOM 916 C CA . TYR A 1 116 ? 1.086 -7.273 -20.867 1.00 94.31 116 TYR A CA 1
ATOM 917 C C . TYR A 1 116 ? 1.947 -6.011 -20.960 1.00 94.31 116 TYR A C 1
ATOM 919 O O . TYR A 1 116 ? 1.605 -5.084 -21.692 1.00 94.31 116 TYR A O 1
ATOM 927 N N . PHE A 1 117 ? 3.092 -5.996 -20.270 1.00 94.62 117 PHE A N 1
ATOM 928 C CA . PHE A 1 117 ? 3.986 -4.833 -20.247 1.00 94.62 117 PHE A CA 1
ATOM 929 C C . PHE A 1 117 ? 4.817 -4.690 -21.522 1.00 94.62 117 PHE A C 1
ATOM 931 O O . PHE A 1 117 ? 5.244 -3.582 -21.838 1.00 94.62 117 PHE A O 1
ATOM 938 N N . LYS A 1 118 ? 5.022 -5.791 -22.262 1.00 94.88 118 LYS A N 1
ATOM 939 C CA . LYS A 1 118 ? 5.852 -5.850 -23.477 1.00 94.88 118 LYS A CA 1
ATOM 940 C C . LYS A 1 118 ? 7.281 -5.336 -23.242 1.00 94.88 118 LYS A C 1
ATOM 942 O O . LY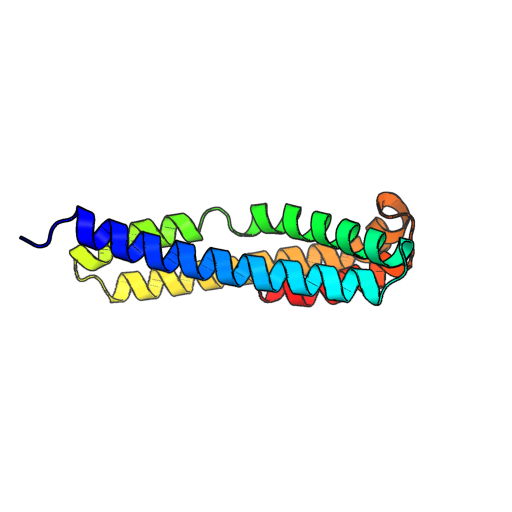S A 1 118 ? 7.914 -4.810 -24.154 1.00 94.88 118 LYS A O 1
ATOM 947 N N . ASP A 1 119 ? 7.779 -5.496 -22.017 1.00 94.00 119 ASP A N 1
ATOM 948 C CA . ASP A 1 119 ? 9.117 -5.092 -21.595 1.00 94.00 119 ASP A CA 1
ATOM 949 C C . ASP A 1 119 ? 9.675 -6.129 -20.601 1.00 94.00 119 ASP A C 1
ATOM 951 O O . ASP A 1 119 ? 9.132 -6.278 -19.499 1.00 94.00 119 ASP A O 1
ATOM 955 N N . PRO A 1 120 ? 10.769 -6.839 -20.939 1.00 93.69 120 PRO A N 1
ATOM 956 C CA . PRO A 1 120 ? 11.370 -7.847 -20.062 1.00 93.69 120 PRO A CA 1
ATOM 957 C C . PRO A 1 120 ? 11.803 -7.303 -18.693 1.00 93.69 120 PRO A C 1
ATOM 959 O O . PRO A 1 120 ? 11.809 -8.038 -17.703 1.00 93.69 120 PRO A O 1
ATOM 962 N N . ARG A 1 121 ? 12.127 -6.005 -18.598 1.00 94.88 121 ARG A N 1
ATOM 963 C CA . ARG A 1 121 ? 12.530 -5.357 -17.337 1.00 94.88 121 ARG A CA 1
ATOM 964 C C . ARG A 1 121 ? 11.392 -5.335 -16.315 1.00 94.88 121 ARG A C 1
ATOM 966 O O . ARG A 1 121 ? 11.653 -5.259 -15.114 1.00 94.88 121 ARG A O 1
ATOM 973 N N . ALA A 1 122 ? 10.141 -5.463 -16.767 1.00 95.25 122 ALA A N 1
ATOM 974 C CA . ALA A 1 122 ? 8.974 -5.522 -15.896 1.00 95.25 122 ALA A CA 1
ATOM 975 C C . ALA A 1 122 ? 9.003 -6.737 -14.958 1.00 95.25 122 ALA A C 1
ATOM 977 O O . ALA A 1 122 ? 8.506 -6.628 -13.843 1.00 95.25 122 ALA A O 1
ATOM 978 N N . SER A 1 123 ? 9.599 -7.867 -15.369 1.00 95.19 123 SER A N 1
ATOM 979 C CA . SER A 1 123 ? 9.677 -9.072 -14.525 1.00 95.19 123 SER A CA 1
ATOM 980 C C . SER A 1 123 ? 10.496 -8.809 -13.261 1.00 95.19 123 SER A C 1
ATOM 982 O O . SER A 1 123 ? 10.035 -9.075 -12.149 1.00 95.19 123 SER A O 1
ATOM 984 N N . LEU A 1 124 ? 11.685 -8.212 -13.419 1.00 94.88 124 LEU A N 1
ATOM 985 C CA . LEU A 1 124 ? 12.531 -7.836 -12.288 1.00 94.88 124 LEU A CA 1
ATOM 986 C C . LEU A 1 124 ? 11.814 -6.828 -11.386 1.00 94.88 124 LEU A C 1
ATOM 988 O O . LEU A 1 124 ? 11.822 -6.977 -10.166 1.00 94.88 124 LEU A O 1
ATOM 992 N N . LEU A 1 125 ? 11.154 -5.834 -11.982 1.00 95.50 125 LEU A N 1
ATOM 993 C CA . LEU A 1 125 ? 10.443 -4.816 -11.221 1.00 95.50 125 LEU A CA 1
ATOM 994 C C . LEU A 1 125 ? 9.257 -5.396 -10.431 1.00 95.50 125 LEU A C 1
ATOM 996 O O . LEU A 1 125 ? 9.099 -5.071 -9.257 1.00 95.50 125 LEU A O 1
ATOM 1000 N N . LEU A 1 126 ? 8.470 -6.293 -11.033 1.00 95.31 126 LEU A N 1
ATOM 1001 C CA . LEU A 1 126 ? 7.398 -7.031 -10.356 1.00 95.31 126 LEU A CA 1
ATOM 1002 C C . LEU A 1 126 ? 7.940 -7.826 -9.169 1.00 95.31 126 LEU A C 1
ATOM 1004 O O . LEU A 1 126 ? 7.394 -7.732 -8.074 1.00 95.31 126 LEU A O 1
ATOM 1008 N N . LYS A 1 127 ? 9.051 -8.547 -9.360 1.00 93.88 127 LYS A N 1
ATOM 1009 C CA . LYS A 1 127 ? 9.698 -9.333 -8.298 1.00 93.88 127 LYS A CA 1
ATOM 1010 C C . LYS A 1 127 ? 10.187 -8.452 -7.143 1.00 93.88 127 LYS A C 1
ATOM 1012 O O . LYS A 1 127 ? 10.057 -8.847 -5.989 1.00 93.88 127 LYS A O 1
ATOM 1017 N N . ILE A 1 128 ? 10.672 -7.241 -7.423 1.00 94.19 128 ILE A N 1
ATOM 1018 C CA . ILE A 1 128 ? 11.014 -6.253 -6.384 1.00 94.19 128 ILE A CA 1
ATOM 1019 C C . ILE A 1 128 ? 9.748 -5.746 -5.674 1.00 94.19 128 ILE A C 1
ATOM 1021 O O . ILE A 1 128 ? 9.727 -5.633 -4.449 1.00 94.19 128 ILE A O 1
ATOM 1025 N N . MET A 1 129 ? 8.668 -5.480 -6.410 1.00 93.88 129 MET A N 1
ATOM 1026 C CA . MET A 1 129 ? 7.409 -5.002 -5.828 1.00 93.88 129 MET A CA 1
ATOM 1027 C C . MET A 1 129 ? 6.665 -6.050 -4.994 1.00 93.88 129 MET A C 1
ATOM 1029 O O . MET A 1 129 ? 5.832 -5.678 -4.173 1.00 93.88 129 MET A O 1
ATOM 1033 N N . ILE A 1 130 ? 6.996 -7.337 -5.106 1.00 94.00 130 ILE A N 1
ATOM 1034 C CA . ILE A 1 130 ? 6.472 -8.370 -4.200 1.00 94.00 130 ILE A CA 1
ATOM 1035 C C . ILE A 1 130 ? 6.826 -8.067 -2.741 1.00 94.00 130 ILE A C 1
ATOM 1037 O O . ILE A 1 130 ? 5.993 -8.275 -1.861 1.00 94.00 130 ILE A O 1
ATOM 1041 N N . PHE A 1 131 ? 8.014 -7.517 -2.471 1.00 91.44 131 PHE A N 1
ATOM 1042 C CA . PHE A 1 131 ? 8.359 -7.093 -1.114 1.00 91.44 131 PHE A CA 1
ATOM 1043 C C . PHE A 1 131 ? 7.383 -6.032 -0.606 1.00 91.44 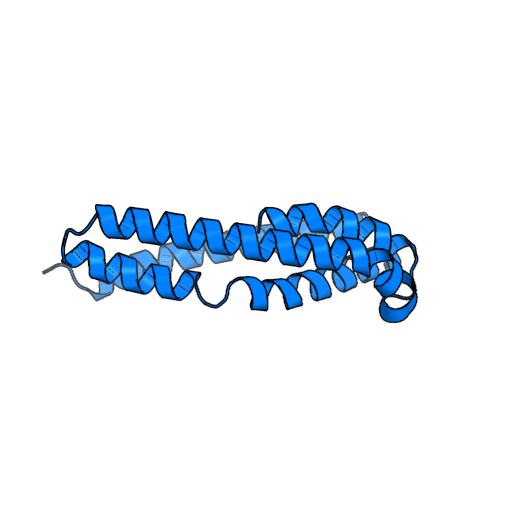131 PHE A C 1
ATOM 1045 O O . PHE A 1 131 ? 6.904 -6.135 0.517 1.00 91.44 131 PHE A O 1
ATOM 1052 N N . TYR A 1 132 ? 7.023 -5.061 -1.449 1.00 91.56 132 TYR A N 1
ATOM 1053 C CA . TYR A 1 132 ? 6.005 -4.072 -1.104 1.00 91.56 132 TYR A CA 1
ATOM 1054 C C . TYR A 1 132 ? 4.645 -4.727 -0.817 1.00 91.56 132 TYR A C 1
ATOM 1056 O O . TYR A 1 132 ? 4.035 -4.399 0.192 1.00 91.56 132 TYR A O 1
ATOM 1064 N N . VAL A 1 133 ? 4.215 -5.704 -1.624 1.00 92.31 133 VAL A N 1
ATOM 1065 C CA . VAL A 1 133 ? 2.946 -6.433 -1.419 1.00 92.31 133 VAL A CA 1
ATOM 1066 C C . VAL A 1 133 ? 2.893 -7.145 -0.063 1.00 92.31 133 VAL A C 1
ATOM 1068 O O . VAL A 1 133 ? 1.852 -7.144 0.589 1.00 92.31 133 VAL A O 1
ATOM 1071 N N . ILE A 1 134 ? 4.005 -7.734 0.382 1.00 89.56 134 ILE A N 1
ATOM 1072 C CA . ILE A 1 134 ? 4.075 -8.443 1.670 1.00 89.56 134 ILE A CA 1
ATOM 1073 C C . ILE A 1 134 ? 3.911 -7.482 2.858 1.00 89.56 134 ILE A C 1
ATOM 1075 O O . ILE A 1 134 ? 3.327 -7.872 3.867 1.00 89.56 134 ILE A O 1
ATOM 1079 N N . PHE A 1 135 ? 4.413 -6.248 2.738 1.00 84.62 135 PHE A N 1
ATOM 1080 C CA . PHE A 1 135 ? 4.402 -5.247 3.814 1.00 84.62 135 PHE A CA 1
ATOM 1081 C C . PHE A 1 135 ? 3.265 -4.222 3.738 1.00 84.62 135 PHE A C 1
ATOM 1083 O O . PHE A 1 135 ? 3.045 -3.511 4.720 1.00 84.62 135 PHE A O 1
ATOM 1090 N N . SER A 1 136 ? 2.586 -4.099 2.595 1.00 83.50 136 SER A N 1
ATOM 1091 C CA . SER A 1 136 ? 1.341 -3.326 2.481 1.00 83.50 136 SER A CA 1
ATOM 1092 C C . SER A 1 136 ? 0.226 -3.949 3.304 1.00 83.50 136 SER A C 1
ATOM 1094 O O . SER A 1 136 ? -0.796 -3.269 3.516 1.00 83.50 136 SER A O 1
#